Protein AF-A0A6A3JKR6-F1 (afdb_monomer)

Structure (mmCIF, N/CA/C/O backbone):
data_AF-A0A6A3JKR6-F1
#
_entry.id   AF-A0A6A3JKR6-F1
#
loop_
_atom_site.group_PDB
_atom_site.id
_atom_site.type_symbol
_atom_site.label_atom_id
_atom_site.label_alt_id
_atom_site.label_comp_id
_atom_site.label_asym_id
_atom_site.label_entity_id
_atom_site.label_seq_id
_atom_site.pdbx_PDB_ins_code
_atom_site.Cartn_x
_atom_site.Cartn_y
_atom_site.Cartn_z
_atom_site.occupancy
_atom_site.B_iso_or_equiv
_atom_site.auth_seq_id
_atom_site.auth_comp_id
_atom_site.auth_asym_id
_atom_site.auth_atom_id
_atom_site.pdbx_PDB_model_num
ATOM 1 N N . MET A 1 1 ? 27.617 -5.274 -7.032 1.00 46.03 1 MET A N 1
ATOM 2 C CA . MET A 1 1 ? 27.880 -4.093 -6.179 1.00 46.03 1 MET A CA 1
ATOM 3 C C . MET A 1 1 ? 27.850 -2.776 -6.963 1.00 46.03 1 MET A C 1
ATOM 5 O O . MET A 1 1 ? 27.094 -1.910 -6.557 1.00 46.03 1 MET A O 1
ATOM 9 N N . LEU A 1 2 ? 28.517 -2.632 -8.124 1.00 42.31 2 LEU A N 1
ATOM 10 C CA . LEU A 1 2 ? 28.425 -1.397 -8.941 1.00 42.31 2 LEU A CA 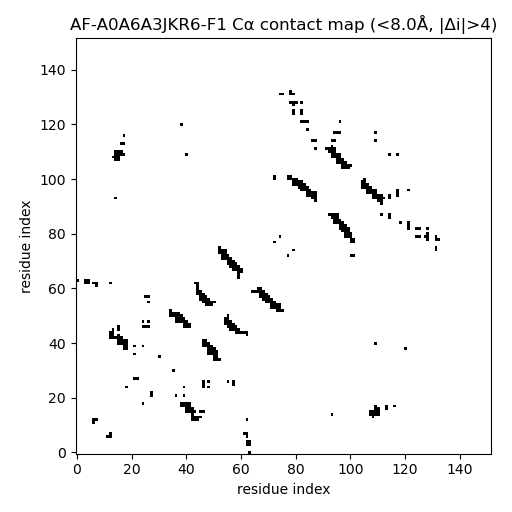1
ATOM 11 C C . LEU A 1 2 ? 27.017 -1.063 -9.488 1.00 42.31 2 LEU A C 1
ATOM 13 O O . LEU A 1 2 ? 26.654 0.106 -9.540 1.00 42.31 2 LEU A O 1
ATOM 17 N N . LYS A 1 3 ? 26.196 -2.064 -9.849 1.00 45.59 3 LYS A N 1
ATOM 18 C CA . LYS A 1 3 ? 24.824 -1.830 -10.355 1.00 45.59 3 LYS A CA 1
ATOM 19 C C . LYS A 1 3 ? 23.867 -1.222 -9.314 1.00 45.59 3 LYS A C 1
ATOM 21 O O . LYS A 1 3 ? 22.936 -0.532 -9.700 1.00 45.59 3 LYS A O 1
ATOM 26 N N . GLY A 1 4 ? 24.103 -1.461 -8.020 1.00 48.03 4 GLY A N 1
ATOM 27 C CA . GLY A 1 4 ? 23.251 -0.941 -6.942 1.00 48.03 4 GLY A CA 1
ATOM 28 C C . GLY A 1 4 ? 23.527 0.527 -6.611 1.00 48.03 4 GLY A C 1
ATOM 29 O O . GLY A 1 4 ? 22.591 1.281 -6.384 1.00 48.03 4 GLY A O 1
ATOM 30 N N . LEU A 1 5 ? 24.797 0.958 -6.668 1.00 51.19 5 LEU A N 1
ATOM 31 C CA . LEU A 1 5 ? 25.171 2.353 -6.395 1.00 51.19 5 LEU A CA 1
ATOM 32 C C . LEU A 1 5 ? 24.653 3.336 -7.458 1.00 51.19 5 LEU A C 1
ATOM 34 O O . LEU A 1 5 ? 24.245 4.440 -7.118 1.00 51.19 5 LEU A O 1
ATOM 38 N N . ALA A 1 6 ? 24.654 2.948 -8.738 1.00 51.31 6 ALA A N 1
ATOM 39 C CA . ALA A 1 6 ? 24.151 3.807 -9.815 1.00 51.31 6 ALA A CA 1
ATOM 40 C C . ALA A 1 6 ? 22.615 3.975 -9.778 1.00 51.31 6 ALA A C 1
ATOM 42 O O . ALA A 1 6 ? 22.098 5.027 -10.150 1.00 51.31 6 ALA A O 1
ATOM 43 N N . GLY A 1 7 ? 21.889 2.957 -9.298 1.00 52.25 7 GLY A N 1
ATOM 44 C CA . GLY A 1 7 ? 20.437 3.016 -9.092 1.00 52.25 7 GLY A CA 1
ATOM 45 C C . GLY A 1 7 ? 20.041 3.970 -7.962 1.00 52.25 7 GLY A C 1
ATOM 46 O O . GLY A 1 7 ? 19.135 4.779 -8.149 1.00 52.25 7 GLY A O 1
ATOM 47 N N . ASP A 1 8 ? 20.780 3.948 -6.845 1.00 50.69 8 ASP A N 1
ATOM 48 C CA . ASP A 1 8 ? 20.561 4.842 -5.695 1.00 50.69 8 ASP A CA 1
ATOM 49 C C . ASP A 1 8 ? 20.783 6.331 -6.034 1.00 50.69 8 ASP A C 1
ATOM 51 O O . ASP A 1 8 ? 20.117 7.191 -5.467 1.00 50.69 8 ASP A O 1
ATOM 55 N N . LEU A 1 9 ? 21.673 6.652 -6.983 1.00 50.72 9 LEU A N 1
ATOM 56 C CA . LEU A 1 9 ? 21.984 8.034 -7.393 1.00 50.72 9 LEU A CA 1
ATOM 57 C C . LEU A 1 9 ? 21.022 8.615 -8.447 1.00 50.72 9 LEU A C 1
ATOM 59 O O . LEU A 1 9 ? 21.045 9.819 -8.686 1.00 50.72 9 LEU A O 1
ATOM 63 N N . SER A 1 10 ? 20.201 7.781 -9.096 1.00 53.06 10 SER A N 1
ATOM 64 C CA . SER A 1 10 ? 19.314 8.198 -10.198 1.00 53.06 10 SER A CA 1
ATOM 65 C C . SER A 1 10 ? 17.835 8.320 -9.815 1.00 53.06 10 SER A C 1
ATOM 67 O O . SER A 1 10 ? 17.032 8.696 -10.666 1.00 53.06 10 SER A O 1
ATOM 69 N N . GLY A 1 11 ? 17.455 7.961 -8.582 1.00 55.84 11 GLY A N 1
ATOM 70 C CA . GLY A 1 11 ? 16.054 7.904 -8.126 1.00 55.84 11 GLY A CA 1
ATOM 71 C C . GLY A 1 11 ? 15.231 6.754 -8.730 1.00 55.84 11 GLY A C 1
ATOM 72 O O . GLY A 1 11 ? 14.188 6.391 -8.206 1.00 55.84 11 GLY A O 1
ATOM 73 N N . ALA A 1 12 ? 15.726 6.094 -9.783 1.00 54.50 12 ALA A N 1
ATOM 74 C CA . ALA A 1 12 ? 15.041 4.982 -10.445 1.00 54.50 12 ALA A CA 1
ATOM 75 C C . ALA A 1 12 ? 14.881 3.734 -9.555 1.00 54.50 12 ALA A C 1
ATOM 77 O O . ALA A 1 12 ? 14.070 2.868 -9.862 1.00 54.50 12 ALA A O 1
ATOM 78 N N . GLY A 1 13 ? 15.657 3.624 -8.469 1.00 61.06 13 GLY A N 1
ATOM 79 C CA . GLY A 1 13 ? 15.557 2.518 -7.513 1.00 61.06 13 GLY A CA 1
ATOM 80 C C . GLY A 1 13 ? 14.307 2.549 -6.626 1.00 61.06 13 GLY A C 1
ATOM 81 O O . GLY A 1 13 ? 14.028 1.527 -5.992 1.00 61.06 13 GLY A O 1
ATOM 82 N N . ASP A 1 14 ? 13.592 3.680 -6.601 1.00 78.56 14 ASP A N 1
ATOM 83 C CA . ASP A 1 14 ? 12.431 3.934 -5.737 1.00 78.56 14 ASP A CA 1
ATOM 84 C C . ASP A 1 14 ? 11.088 3.683 -6.438 1.00 78.56 14 ASP A C 1
ATOM 86 O O . ASP A 1 14 ? 10.112 3.335 -5.775 1.00 78.56 14 ASP A O 1
ATOM 90 N N . VAL A 1 15 ? 11.059 3.737 -7.775 1.00 93.06 15 VAL A N 1
ATOM 91 C CA . VAL A 1 15 ? 9.857 3.445 -8.568 1.00 93.06 15 VAL A CA 1
ATOM 92 C C . VAL A 1 15 ? 9.505 1.965 -8.453 1.00 93.06 15 VAL A C 1
ATOM 94 O O . VAL A 1 15 ? 10.317 1.080 -8.740 1.00 93.06 15 VAL A O 1
ATOM 97 N N . CYS A 1 16 ? 8.278 1.689 -8.030 1.00 97.00 16 CYS A N 1
ATOM 98 C CA . CYS A 1 16 ? 7.755 0.343 -7.897 1.00 97.00 16 CYS A CA 1
ATOM 99 C C . CYS A 1 16 ? 7.185 -0.179 -9.219 1.00 97.00 16 CYS A C 1
ATOM 101 O O . CYS A 1 16 ? 6.643 0.562 -10.043 1.00 97.00 16 CYS A O 1
ATOM 103 N N . HIS A 1 17 ? 7.250 -1.497 -9.365 1.00 97.62 17 HIS A N 1
ATOM 104 C CA . HIS A 1 17 ? 6.599 -2.253 -10.421 1.00 97.62 17 HIS A CA 1
ATOM 105 C C . HIS A 1 17 ? 5.525 -3.170 -9.855 1.00 97.62 17 HIS A C 1
ATOM 107 O O . HIS A 1 17 ? 5.661 -3.681 -8.739 1.00 97.62 17 HIS A O 1
ATOM 113 N N . VAL A 1 18 ? 4.463 -3.397 -10.625 1.00 98.25 18 VAL A N 1
ATOM 114 C CA . VAL A 1 18 ? 3.366 -4.278 -10.218 1.00 98.25 18 VAL A CA 1
ATOM 115 C C . VAL A 1 18 ? 3.810 -5.735 -10.285 1.00 98.25 18 VAL A C 1
ATOM 117 O O . VAL A 1 18 ? 4.225 -6.254 -11.324 1.00 98.25 18 VAL A O 1
ATOM 120 N N . MET A 1 19 ? 3.675 -6.437 -9.165 1.00 98.00 19 MET A N 1
ATOM 121 C CA . MET A 1 19 ? 4.038 -7.844 -9.074 1.00 98.00 19 MET A CA 1
ATOM 122 C C . MET A 1 19 ? 2.946 -8.704 -9.703 1.00 98.00 19 MET A C 1
ATOM 124 O O . MET A 1 19 ? 1.828 -8.778 -9.203 1.00 98.00 19 MET A O 1
ATOM 128 N N . ARG A 1 20 ? 3.273 -9.383 -10.806 1.00 96.56 20 ARG A N 1
ATOM 129 C CA . ARG A 1 20 ? 2.361 -10.331 -11.481 1.00 96.56 20 ARG A CA 1
ATOM 130 C C . ARG A 1 20 ? 2.472 -11.760 -10.957 1.00 96.56 20 ARG A C 1
ATOM 132 O O . ARG A 1 20 ? 1.564 -12.558 -11.144 1.00 96.56 20 ARG A O 1
ATOM 139 N N . ASP A 1 21 ? 3.591 -12.076 -10.318 1.00 97.31 21 ASP A N 1
ATOM 140 C CA . ASP A 1 21 ? 3.887 -13.388 -9.752 1.00 97.31 21 ASP A CA 1
ATOM 141 C C . ASP A 1 21 ? 4.167 -13.236 -8.256 1.00 97.31 21 ASP A C 1
ATOM 143 O O . ASP A 1 21 ? 5.291 -12.946 -7.840 1.00 97.31 21 ASP A O 1
ATOM 147 N N . PHE A 1 22 ? 3.120 -13.411 -7.448 1.00 97.88 22 PHE A N 1
ATOM 148 C CA . PHE A 1 22 ? 3.190 -13.222 -6.000 1.00 97.88 22 PHE A CA 1
ATOM 149 C C . PHE A 1 22 ? 4.104 -14.226 -5.296 1.00 97.88 22 PHE A C 1
ATOM 151 O O . PHE A 1 22 ? 4.569 -13.936 -4.198 1.00 97.88 22 PHE A O 1
ATOM 158 N N . SER A 1 23 ? 4.445 -15.359 -5.925 1.00 96.81 23 SER A N 1
ATOM 159 C CA . SER A 1 23 ? 5.398 -16.319 -5.344 1.00 96.81 23 SER A CA 1
ATOM 160 C C . SER A 1 23 ? 6.798 -15.723 -5.139 1.00 96.81 23 SER A C 1
ATOM 162 O O . SER A 1 23 ? 7.591 -16.256 -4.364 1.00 96.81 23 SER A O 1
ATOM 164 N N . LYS A 1 24 ? 7.090 -14.595 -5.802 1.00 96.19 24 LYS A N 1
ATOM 165 C CA . LYS A 1 24 ? 8.349 -13.848 -5.698 1.00 96.19 24 LYS A CA 1
ATOM 166 C C . LYS A 1 24 ? 8.311 -12.709 -4.676 1.00 96.19 24 LYS A C 1
ATOM 168 O O . LYS A 1 24 ? 9.357 -12.119 -4.411 1.00 96.19 24 LYS A O 1
ATOM 173 N N . CYS A 1 25 ? 7.146 -12.385 -4.116 1.00 97.56 25 CYS A N 1
ATOM 174 C CA . CYS A 1 25 ? 7.015 -11.342 -3.101 1.00 97.56 25 CYS A CA 1
ATOM 175 C C . CYS A 1 25 ? 7.657 -11.796 -1.784 1.00 97.56 25 CYS A C 1
ATOM 177 O O . CYS A 1 25 ? 7.419 -12.912 -1.311 1.00 97.56 25 CYS A O 1
ATOM 179 N N . LEU A 1 26 ? 8.416 -10.910 -1.137 1.00 96.50 26 LEU A N 1
ATOM 180 C CA . LEU A 1 26 ? 8.959 -11.145 0.204 1.00 96.50 26 LEU A CA 1
ATOM 181 C C . LEU A 1 26 ? 7.834 -11.363 1.220 1.00 96.50 26 LEU A C 1
ATOM 183 O O . LEU A 1 26 ? 7.989 -12.172 2.138 1.00 96.50 26 LEU A O 1
ATOM 187 N N . ALA A 1 27 ? 6.694 -10.695 1.018 1.00 97.94 27 ALA A N 1
ATOM 188 C CA . ALA A 1 27 ? 5.488 -10.812 1.826 1.00 97.94 27 ALA A CA 1
ATOM 189 C C . ALA A 1 27 ? 4.987 -12.249 2.008 1.00 97.94 27 ALA A C 1
ATOM 191 O O . ALA A 1 27 ? 4.396 -12.531 3.047 1.00 97.94 27 ALA A O 1
ATOM 192 N N . MET A 1 28 ? 5.275 -13.167 1.074 1.00 97.94 28 MET A N 1
ATOM 193 C CA . MET A 1 28 ? 4.900 -14.584 1.190 1.00 97.94 28 MET A CA 1
ATOM 194 C C . MET A 1 28 ? 5.385 -15.226 2.498 1.00 97.94 28 MET A C 1
ATOM 196 O O . MET A 1 28 ? 4.719 -16.106 3.032 1.00 97.94 28 MET A O 1
ATOM 200 N N . GLN A 1 29 ? 6.518 -14.769 3.041 1.00 96.94 29 GLN A N 1
ATOM 201 C CA . GLN A 1 29 ? 7.095 -15.280 4.292 1.00 96.94 29 GLN A CA 1
ATOM 202 C C . GLN A 1 29 ? 6.380 -14.772 5.554 1.00 96.94 29 GLN A C 1
ATOM 204 O O . GLN A 1 29 ? 6.643 -15.267 6.648 1.00 96.94 29 GLN A O 1
ATOM 209 N N . TYR A 1 30 ? 5.509 -13.771 5.414 1.00 97.75 30 TYR A N 1
ATOM 210 C CA . TYR A 1 30 ? 4.881 -13.050 6.523 1.00 97.75 30 TYR A CA 1
ATOM 211 C C . TYR A 1 30 ? 3.349 -13.140 6.508 1.00 97.75 30 TYR A C 1
ATOM 213 O O . TYR A 1 30 ? 2.696 -12.501 7.337 1.00 97.75 30 TYR A O 1
ATOM 221 N N . LEU A 1 31 ? 2.777 -13.915 5.580 1.00 98.12 31 LEU A N 1
ATOM 222 C CA . LEU A 1 31 ? 1.342 -14.172 5.532 1.00 98.12 31 LEU A CA 1
ATOM 223 C C . LEU A 1 31 ? 0.910 -15.012 6.736 1.00 98.12 31 LEU A C 1
ATOM 225 O O . LEU A 1 31 ? 1.563 -15.989 7.109 1.00 98.12 31 LEU A O 1
ATOM 229 N N . LEU A 1 32 ? -0.219 -14.641 7.327 1.00 97.88 32 LEU A N 1
ATOM 230 C CA . LEU A 1 32 ? -0.882 -15.424 8.362 1.00 97.88 32 LEU A CA 1
ATOM 231 C C . LEU A 1 32 ? -1.758 -16.532 7.742 1.00 97.88 32 LEU A C 1
ATOM 233 O O . LEU A 1 32 ? -2.114 -16.463 6.564 1.00 97.88 32 LEU A O 1
ATOM 237 N N . PRO A 1 33 ? -2.154 -17.566 8.509 1.00 97.62 33 PRO A N 1
ATOM 238 C CA . PRO A 1 33 ? -3.084 -18.581 8.018 1.00 97.62 33 PRO A CA 1
ATOM 239 C C . PRO A 1 33 ? -4.389 -17.961 7.488 1.00 97.62 33 PRO A C 1
ATOM 241 O O . PRO A 1 33 ? -5.077 -17.247 8.212 1.00 97.62 33 PRO A O 1
ATOM 244 N N . GLY A 1 34 ? -4.732 -18.248 6.228 1.00 96.94 34 GLY A N 1
ATOM 245 C CA . GLY A 1 34 ? -5.915 -17.689 5.553 1.00 96.94 34 GLY A CA 1
ATOM 246 C C . GLY A 1 34 ? -5.717 -16.294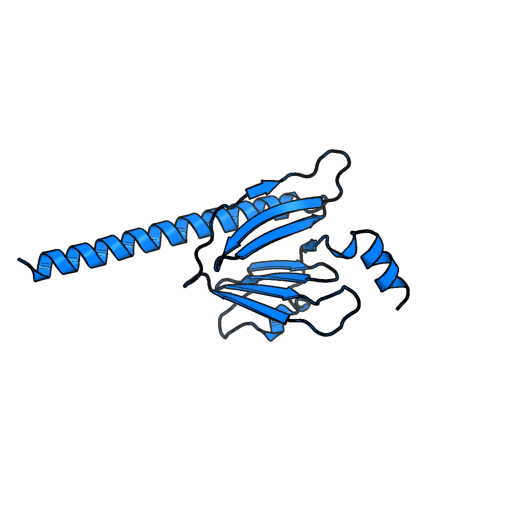 4.941 1.00 96.94 34 GLY A C 1
ATOM 247 O O . GLY A 1 34 ? -6.648 -15.754 4.342 1.00 96.94 34 GLY A O 1
ATOM 248 N N . GLU A 1 35 ? -4.518 -15.721 5.054 1.00 98.31 35 GLU A N 1
ATOM 249 C CA . GLU A 1 35 ? -4.154 -14.458 4.421 1.00 98.31 35 GLU A CA 1
ATOM 250 C C . GLU A 1 35 ? -3.610 -14.692 3.004 1.00 98.31 35 GLU A C 1
ATOM 252 O O . GLU A 1 35 ? -2.739 -15.533 2.784 1.00 98.31 35 GLU A O 1
ATOM 257 N N . GLY A 1 36 ? -4.119 -13.933 2.036 1.00 98.12 36 GLY A N 1
ATOM 258 C CA . GLY A 1 36 ? -3.707 -13.972 0.637 1.00 98.12 36 GLY A CA 1
ATOM 259 C C . GLY A 1 36 ? -3.365 -12.583 0.110 1.00 98.12 36 GLY A C 1
ATOM 260 O O . GLY A 1 36 ? -3.973 -11.588 0.504 1.00 98.12 36 GLY A O 1
ATOM 261 N N . ILE A 1 37 ? -2.396 -12.519 -0.803 1.00 98.56 37 ILE A N 1
ATOM 262 C CA . ILE A 1 37 ? -1.992 -11.280 -1.479 1.00 98.56 37 ILE A CA 1
ATOM 263 C C . ILE A 1 37 ? -3.046 -10.910 -2.528 1.00 98.56 37 ILE A C 1
ATOM 265 O O . ILE A 1 37 ? -3.361 -11.722 -3.395 1.00 98.56 37 ILE A O 1
ATOM 269 N N . MET A 1 38 ? -3.583 -9.690 -2.444 1.00 98.38 38 MET A N 1
ATOM 270 C CA . MET A 1 38 ? -4.549 -9.143 -3.405 1.00 98.38 38 MET A CA 1
ATOM 271 C C . MET A 1 38 ? -3.832 -8.370 -4.515 1.00 98.38 38 MET A C 1
ATOM 273 O O . MET A 1 38 ? -4.151 -8.532 -5.690 1.00 98.38 38 MET A O 1
ATOM 277 N N . PHE A 1 39 ? -2.844 -7.553 -4.144 1.00 98.56 39 PHE A N 1
ATOM 278 C CA . PHE A 1 39 ? -1.925 -6.890 -5.066 1.00 98.56 39 PHE A CA 1
ATOM 279 C C . PHE A 1 39 ? -0.632 -6.508 -4.343 1.00 98.56 39 PHE A C 1
ATOM 281 O O . PHE A 1 39 ? -0.596 -6.370 -3.118 1.00 98.56 39 PHE A O 1
ATOM 288 N N . SER A 1 40 ? 0.451 -6.366 -5.100 1.00 98.56 40 SER A N 1
ATOM 289 C CA . SER A 1 40 ? 1.760 -6.006 -4.566 1.00 98.56 40 SER A CA 1
ATOM 290 C C . SER A 1 40 ? 2.519 -5.155 -5.574 1.00 98.56 40 SER A C 1
ATOM 292 O O . SER A 1 40 ? 2.437 -5.396 -6.782 1.00 98.56 40 SER A O 1
ATOM 294 N N . MET A 1 41 ? 3.251 -4.164 -5.074 1.00 98.12 41 MET A N 1
ATOM 295 C CA . MET A 1 41 ? 4.192 -3.373 -5.856 1.00 98.12 41 MET A CA 1
ATOM 296 C C . MET A 1 41 ? 5.571 -3.435 -5.204 1.00 98.12 41 MET A C 1
ATOM 298 O O . MET A 1 41 ? 5.685 -3.368 -3.981 1.00 98.12 41 MET A O 1
ATOM 302 N N . GLN A 1 42 ? 6.620 -3.560 -6.011 1.00 96.25 42 GLN A N 1
ATOM 303 C CA . GLN A 1 42 ? 7.986 -3.723 -5.521 1.00 96.25 42 GLN A CA 1
ATOM 304 C C . GLN A 1 42 ? 8.963 -2.861 -6.319 1.00 96.25 42 GLN A C 1
ATOM 306 O O . GLN A 1 42 ? 8.947 -2.855 -7.549 1.00 96.25 42 GLN A O 1
ATOM 311 N N . SER A 1 43 ? 9.843 -2.162 -5.612 1.00 93.19 43 SER A N 1
ATOM 312 C CA . SER A 1 43 ? 11.051 -1.535 -6.140 1.00 93.19 43 SER A CA 1
ATOM 313 C C . SER A 1 43 ? 12.288 -2.289 -5.642 1.00 93.19 43 SER A C 1
ATOM 315 O O . SER A 1 43 ? 12.211 -3.315 -4.964 1.00 93.19 43 SER A O 1
ATOM 317 N N . THR A 1 44 ? 13.482 -1.778 -5.941 1.00 86.31 44 THR A N 1
ATOM 318 C CA . THR A 1 44 ? 14.714 -2.369 -5.388 1.00 86.31 44 THR A CA 1
ATOM 319 C C . THR A 1 44 ? 14.844 -2.167 -3.872 1.00 86.31 44 THR A C 1
ATOM 321 O O . THR A 1 44 ? 15.510 -2.952 -3.183 1.00 86.31 44 THR A O 1
ATOM 324 N N . LYS A 1 45 ? 14.204 -1.124 -3.328 1.00 87.00 45 LYS A N 1
ATOM 325 C CA . LYS A 1 45 ? 14.295 -0.769 -1.907 1.00 87.00 45 LYS A CA 1
ATOM 326 C C . LYS A 1 45 ? 13.151 -1.334 -1.087 1.00 87.00 45 LYS A C 1
ATOM 328 O O . LYS A 1 45 ? 13.418 -1.863 0.001 1.00 87.00 45 LYS A O 1
ATOM 333 N N . GLU A 1 46 ? 11.933 -1.240 -1.610 1.00 93.19 46 GLU A N 1
ATOM 334 C CA . GLU A 1 46 ? 10.695 -1.456 -0.868 1.00 93.19 46 GLU A CA 1
ATOM 335 C C . GLU A 1 46 ? 9.729 -2.387 -1.610 1.00 93.19 46 GLU A C 1
ATOM 337 O O . GLU A 1 46 ? 9.696 -2.446 -2.834 1.00 93.19 46 GLU A O 1
ATOM 342 N N . GLU A 1 47 ? 8.924 -3.112 -0.847 1.00 97.12 47 GLU A N 1
ATOM 343 C CA . GLU A 1 47 ? 7.776 -3.881 -1.302 1.00 97.12 47 GLU A CA 1
ATOM 344 C C . GLU A 1 47 ? 6.555 -3.445 -0.490 1.00 97.12 47 GLU A C 1
ATOM 346 O O . GLU A 1 47 ? 6.591 -3.398 0.743 1.00 97.12 47 GLU A O 1
ATOM 351 N N . PHE A 1 48 ? 5.472 -3.137 -1.192 1.00 98.38 48 PHE A N 1
ATOM 352 C CA . PHE A 1 48 ? 4.174 -2.791 -0.636 1.00 98.38 48 PHE A CA 1
ATOM 353 C C . PHE A 1 48 ? 3.183 -3.862 -1.061 1.00 98.38 48 PHE A C 1
ATOM 355 O O . PHE A 1 48 ? 2.748 -3.899 -2.211 1.00 98.38 48 PHE A O 1
ATOM 362 N N . THR A 1 49 ? 2.830 -4.741 -0.131 1.00 98.75 49 THR A N 1
ATOM 363 C CA . THR A 1 49 ? 1.937 -5.866 -0.394 1.00 98.75 49 THR A CA 1
ATOM 364 C C . THR A 1 49 ? 0.635 -5.688 0.367 1.00 98.75 49 THR A C 1
ATOM 366 O O . THR A 1 49 ? 0.622 -5.621 1.595 1.00 98.75 49 THR A O 1
ATOM 369 N N . PHE A 1 50 ? -0.467 -5.628 -0.371 1.00 98.75 50 PHE A N 1
ATOM 370 C CA . PHE A 1 50 ? -1.817 -5.500 0.157 1.00 98.75 50 PHE A CA 1
ATOM 371 C C . PHE A 1 50 ? -2.470 -6.877 0.148 1.00 98.75 50 PHE A C 1
ATOM 373 O O . PHE A 1 50 ? -2.612 -7.515 -0.901 1.00 98.75 50 PHE A O 1
ATOM 380 N N . THR A 1 51 ? -2.842 -7.359 1.326 1.00 98.81 51 THR A N 1
ATOM 381 C CA . THR A 1 51 ? -3.513 -8.647 1.504 1.00 98.81 51 THR A CA 1
ATOM 382 C C . THR A 1 51 ? -5.008 -8.436 1.721 1.00 98.81 51 THR A C 1
ATOM 384 O O . THR A 1 51 ? -5.510 -7.315 1.688 1.00 98.81 51 THR A O 1
ATOM 387 N N . ASN A 1 52 ? -5.758 -9.504 1.965 1.00 98.25 52 ASN A N 1
ATOM 388 C CA . ASN A 1 52 ? -7.134 -9.395 2.453 1.00 98.25 52 ASN A CA 1
ATOM 389 C C . ASN A 1 52 ? -7.235 -8.928 3.926 1.00 98.25 52 ASN A C 1
ATOM 391 O O . ASN A 1 52 ? -8.344 -8.665 4.389 1.00 98.25 52 ASN A O 1
ATOM 395 N N . HIS A 1 53 ? -6.121 -8.803 4.662 1.00 97.88 53 HIS A N 1
ATOM 396 C CA . HIS A 1 53 ? -6.099 -8.420 6.083 1.00 97.88 53 HIS A CA 1
ATOM 397 C C . HIS A 1 53 ? -5.313 -7.138 6.388 1.00 97.88 53 HIS A C 1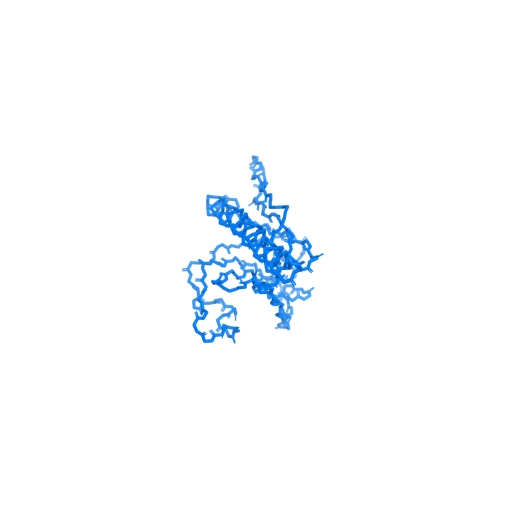
ATOM 399 O O . HIS A 1 53 ? -5.691 -6.405 7.307 1.00 97.88 53 HIS A O 1
ATOM 405 N N . ALA A 1 54 ? -4.220 -6.880 5.671 1.00 98.38 54 ALA A N 1
ATOM 406 C CA . ALA A 1 54 ? -3.243 -5.869 6.044 1.00 98.38 54 ALA A CA 1
ATOM 407 C C . ALA A 1 54 ? -2.458 -5.315 4.851 1.00 98.38 54 ALA A C 1
ATOM 409 O O . ALA A 1 54 ? -2.310 -5.954 3.809 1.00 98.38 54 ALA A O 1
ATOM 410 N N . LEU A 1 55 ? -1.866 -4.138 5.057 1.00 98.56 55 LEU A N 1
ATOM 411 C CA . LEU A 1 55 ? -0.712 -3.691 4.284 1.00 98.56 55 LEU A CA 1
ATOM 412 C C . LEU A 1 55 ? 0.566 -4.202 4.960 1.00 98.56 55 LEU A C 1
ATOM 414 O O . LEU A 1 55 ? 0.817 -3.900 6.128 1.00 98.56 55 LEU A O 1
ATOM 418 N N . LEU A 1 56 ? 1.392 -4.920 4.205 1.00 98.44 56 LEU A N 1
ATOM 419 C CA . LEU A 1 56 ? 2.771 -5.245 4.546 1.00 98.44 56 LEU A CA 1
ATOM 420 C C . LEU A 1 56 ? 3.701 -4.301 3.784 1.00 98.44 56 LEU A C 1
ATOM 422 O O . LEU A 1 56 ? 3.765 -4.347 2.555 1.00 98.44 56 LEU A O 1
ATOM 426 N N . LYS A 1 57 ? 4.429 -3.454 4.513 1.00 97.25 57 LYS A N 1
ATOM 427 C CA . LYS A 1 57 ? 5.510 -2.632 3.965 1.00 97.25 57 LYS A CA 1
ATOM 428 C C . LYS A 1 57 ? 6.841 -3.271 4.340 1.00 97.25 57 LYS A C 1
ATOM 430 O O . LYS A 1 57 ? 7.170 -3.355 5.522 1.00 97.25 57 LYS A O 1
ATOM 435 N N . ILE A 1 58 ? 7.602 -3.725 3.352 1.00 96.81 58 ILE A N 1
ATOM 436 C CA . ILE A 1 58 ? 8.875 -4.422 3.553 1.00 96.81 58 ILE A CA 1
ATOM 437 C C . ILE A 1 58 ? 9.973 -3.616 2.869 1.00 96.81 58 ILE A C 1
ATOM 439 O O . ILE A 1 58 ? 10.006 -3.533 1.649 1.00 96.81 58 ILE A O 1
ATOM 443 N N . GLY A 1 59 ? 10.884 -3.015 3.630 1.00 92.12 59 GLY A N 1
ATOM 444 C CA . GLY A 1 59 ? 11.854 -2.066 3.077 1.00 92.12 59 GLY A CA 1
ATOM 445 C C . GLY A 1 59 ? 13.213 -2.105 3.759 1.00 92.12 59 GLY A C 1
ATOM 446 O O . GLY A 1 59 ? 13.331 -2.472 4.925 1.00 92.12 59 GLY A O 1
ATOM 447 N N . GLY A 1 60 ? 14.264 -1.756 3.020 1.00 83.12 60 GLY A N 1
ATOM 448 C CA . GLY A 1 60 ? 15.617 -1.575 3.557 1.00 83.12 60 GLY A CA 1
ATOM 449 C C . GLY A 1 60 ? 16.003 -0.100 3.596 1.00 83.12 60 GLY A C 1
ATOM 450 O O . GLY A 1 60 ? 15.456 0.704 2.853 1.00 83.12 60 GLY A O 1
ATOM 451 N N . SER A 1 61 ? 16.996 0.258 4.411 1.00 79.19 61 SER A N 1
ATOM 452 C CA . SER A 1 61 ? 17.518 1.633 4.464 1.00 79.19 61 SER A CA 1
ATOM 453 C C . SER A 1 61 ? 18.243 2.079 3.181 1.00 79.19 61 SER A C 1
ATOM 455 O O . SER A 1 61 ? 18.576 3.252 3.055 1.00 79.19 61 SER A O 1
ATOM 457 N N . SER A 1 62 ? 18.533 1.160 2.251 1.00 75.12 62 SER A N 1
ATOM 458 C CA . SER A 1 62 ? 19.119 1.427 0.927 1.00 75.12 62 SER A CA 1
ATOM 459 C C . SER A 1 62 ? 18.770 0.314 -0.079 1.00 75.12 62 SER A C 1
ATOM 461 O O . SER A 1 62 ? 18.295 -0.757 0.313 1.00 75.12 62 SER A O 1
ATOM 463 N N . ALA A 1 63 ? 19.049 0.519 -1.373 1.00 73.81 63 ALA A N 1
ATOM 464 C CA . ALA A 1 63 ? 18.881 -0.529 -2.394 1.00 73.81 63 ALA A CA 1
ATOM 465 C C . ALA A 1 63 ? 19.940 -1.641 -2.298 1.00 73.81 63 ALA A C 1
ATOM 467 O O . ALA A 1 63 ? 19.778 -2.728 -2.847 1.00 73.81 63 ALA A O 1
ATOM 468 N N . THR A 1 64 ? 21.049 -1.373 -1.607 1.00 76.44 64 THR A N 1
ATOM 469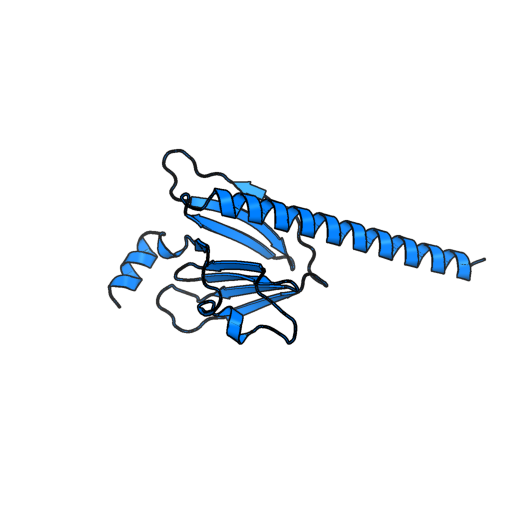 C CA . THR A 1 64 ? 22.195 -2.285 -1.496 1.00 76.44 64 THR A CA 1
ATOM 470 C C . THR A 1 64 ? 22.165 -3.160 -0.247 1.00 76.44 64 THR A C 1
ATOM 472 O O . THR A 1 64 ? 22.860 -4.177 -0.207 1.00 76.44 64 THR A O 1
ATOM 475 N N . THR A 1 65 ? 21.378 -2.798 0.770 1.00 80.31 65 THR A N 1
ATOM 476 C CA . THR A 1 65 ? 21.266 -3.598 1.992 1.00 80.31 65 THR A CA 1
ATOM 477 C C . THR A 1 65 ? 20.369 -4.818 1.791 1.00 80.31 65 THR A C 1
ATOM 479 O O . THR A 1 65 ? 19.290 -4.743 1.201 1.00 80.31 65 THR A O 1
ATOM 482 N N . THR A 1 66 ? 20.798 -5.952 2.342 1.00 84.12 66 THR A N 1
ATOM 483 C CA . THR A 1 66 ? 19.990 -7.177 2.427 1.00 84.12 66 THR A CA 1
ATOM 484 C C . THR A 1 66 ? 19.076 -7.188 3.651 1.00 84.12 66 THR A C 1
ATOM 486 O O . THR A 1 66 ? 18.135 -7.974 3.705 1.00 84.12 66 THR A O 1
ATOM 489 N N . ARG A 1 67 ? 19.316 -6.311 4.636 1.00 89.88 67 ARG A N 1
ATOM 490 C CA . ARG A 1 67 ? 18.460 -6.181 5.818 1.00 89.88 67 ARG A CA 1
ATOM 491 C C . ARG A 1 67 ? 17.182 -5.433 5.442 1.00 89.88 67 ARG A C 1
ATOM 493 O O . ARG A 1 67 ? 17.249 -4.273 5.035 1.00 89.88 67 ARG A O 1
ATOM 500 N N . LYS A 1 68 ? 16.033 -6.079 5.642 1.00 91.81 68 LYS A N 1
ATOM 501 C CA . LYS A 1 68 ? 14.701 -5.501 5.430 1.00 91.81 68 LYS A CA 1
ATOM 502 C C . LYS A 1 68 ? 13.927 -5.444 6.752 1.00 91.81 68 LYS A C 1
ATOM 504 O O . LYS A 1 68 ? 14.040 -6.347 7.579 1.00 91.81 68 LYS A O 1
ATOM 509 N N . LEU A 1 69 ? 13.188 -4.361 6.959 1.00 94.38 69 LEU A N 1
ATOM 510 C CA . LEU A 1 69 ? 12.199 -4.188 8.017 1.00 94.38 69 LEU A CA 1
ATOM 511 C C . LEU A 1 69 ? 10.824 -4.509 7.430 1.00 94.38 69 LEU A C 1
ATOM 513 O O . LEU A 1 69 ? 10.475 -3.949 6.395 1.00 94.38 69 LEU A O 1
ATOM 517 N N . THR A 1 70 ? 10.061 -5.366 8.105 1.00 96.81 70 THR A N 1
ATOM 518 C CA . THR A 1 70 ? 8.661 -5.649 7.773 1.00 96.81 70 THR A CA 1
ATOM 519 C C . THR A 1 70 ? 7.760 -4.916 8.751 1.00 96.81 70 THR A C 1
ATOM 521 O O . THR A 1 70 ? 7.824 -5.148 9.958 1.00 96.81 70 THR A O 1
ATOM 524 N N . GLU A 1 71 ? 6.905 -4.051 8.228 1.00 96.62 71 GLU A N 1
ATOM 525 C CA . GLU A 1 71 ? 5.880 -3.334 8.974 1.00 96.62 71 GLU A CA 1
ATOM 526 C C . GLU A 1 71 ? 4.50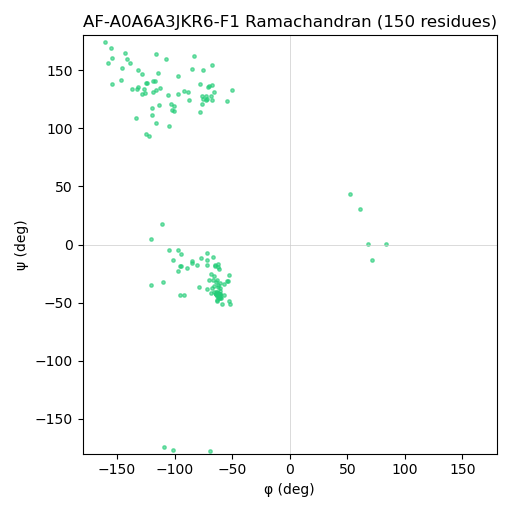2 -3.819 8.522 1.00 96.62 71 GLU A C 1
ATOM 528 O O . GLU A 1 71 ? 4.251 -3.953 7.323 1.00 96.62 71 GLU A O 1
ATOM 533 N N . ARG A 1 72 ? 3.609 -4.080 9.478 1.00 97.69 72 ARG A N 1
ATOM 534 C CA . ARG A 1 72 ? 2.258 -4.590 9.228 1.00 97.69 72 ARG A CA 1
ATOM 535 C C . ARG A 1 72 ? 1.222 -3.597 9.731 1.00 97.69 72 ARG A C 1
ATOM 537 O O . ARG A 1 72 ? 1.295 -3.169 10.879 1.00 97.69 72 ARG A O 1
ATOM 544 N N . TYR A 1 73 ? 0.244 -3.292 8.887 1.00 98.12 73 TYR A N 1
ATOM 545 C CA . TYR A 1 73 ? -0.885 -2.425 9.206 1.00 98.12 73 TYR A CA 1
ATOM 546 C C . TYR A 1 73 ? -2.183 -3.185 8.934 1.00 98.12 73 TYR A C 1
ATOM 548 O O . TYR A 1 73 ? -2.639 -3.246 7.791 1.00 98.12 73 TYR A O 1
ATOM 556 N N . ASP A 1 74 ? -2.755 -3.805 9.968 1.00 97.69 74 ASP A N 1
ATOM 557 C CA . ASP A 1 74 ? -4.009 -4.554 9.843 1.00 97.69 74 ASP A CA 1
ATOM 558 C C . ASP A 1 74 ? -5.195 -3.600 9.655 1.00 97.69 74 ASP A C 1
ATOM 560 O O . ASP A 1 74 ? -5.467 -2.742 10.500 1.00 97.69 74 ASP A O 1
ATOM 564 N N . TYR A 1 75 ? -5.971 -3.807 8.590 1.00 97.38 75 TYR A N 1
ATOM 565 C CA . TYR A 1 75 ? -7.123 -2.964 8.245 1.00 97.38 75 TYR A CA 1
ATOM 566 C C . TYR A 1 75 ? -8.220 -2.983 9.312 1.00 97.38 75 TYR A C 1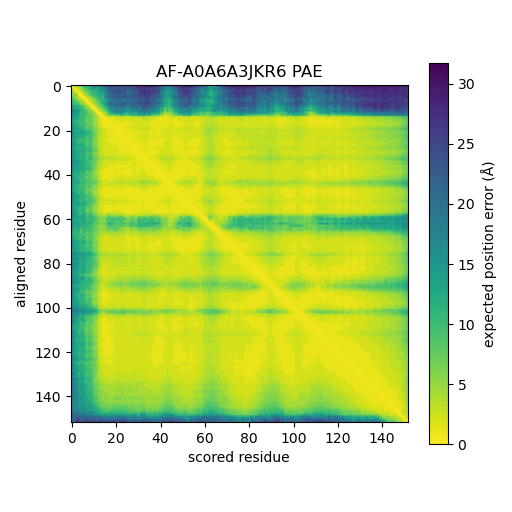
ATOM 568 O O . TYR A 1 75 ? -9.071 -2.099 9.366 1.00 97.38 75 TYR A O 1
ATOM 576 N N . ARG A 1 76 ? -8.226 -3.991 10.186 1.00 94.69 76 ARG A N 1
ATOM 577 C CA . ARG A 1 76 ? -9.169 -4.044 11.303 1.00 94.69 76 ARG A CA 1
ATOM 578 C C . ARG A 1 76 ? -8.960 -2.904 12.303 1.00 94.69 76 ARG A C 1
ATOM 580 O O . ARG A 1 76 ? -9.927 -2.472 12.920 1.00 94.69 76 ARG A O 1
ATOM 587 N N . HIS A 1 77 ? -7.721 -2.458 12.482 1.00 93.94 77 HIS A N 1
ATOM 588 C CA . HIS A 1 77 ? -7.365 -1.443 13.476 1.00 93.94 77 HIS A CA 1
ATOM 589 C C . HIS A 1 77 ? -6.973 -0.126 12.809 1.00 93.94 77 HIS A C 1
ATOM 591 O O . HIS A 1 77 ? -7.268 0.944 13.332 1.00 93.94 77 HIS A O 1
ATOM 597 N N . GLU A 1 78 ? -6.375 -0.208 11.621 1.00 96.50 78 GLU A N 1
ATOM 598 C CA . GLU A 1 78 ? -5.826 0.942 10.923 1.00 96.50 78 GLU A CA 1
ATOM 599 C C . GLU A 1 78 ? -6.716 1.359 9.752 1.00 96.50 78 GLU A C 1
ATOM 601 O O . GLU A 1 78 ? -6.716 0.750 8.679 1.00 96.50 78 GLU A O 1
ATOM 606 N N . THR A 1 79 ? -7.489 2.425 9.964 1.00 95.88 79 THR A N 1
ATOM 607 C CA . THR A 1 79 ? -8.375 2.984 8.934 1.00 95.88 79 THR A CA 1
ATOM 608 C C . THR A 1 79 ? -7.563 3.712 7.868 1.00 95.88 79 THR A C 1
ATOM 610 O O . THR A 1 79 ? -6.768 4.603 8.186 1.00 95.88 79 THR A O 1
ATOM 613 N N . LEU A 1 80 ? -7.784 3.364 6.598 1.00 97.56 80 LEU A N 1
ATOM 614 C CA . LEU A 1 80 ? -7.226 4.113 5.482 1.00 97.56 80 LEU A CA 1
ATOM 615 C C . LEU A 1 80 ? -7.941 5.456 5.362 1.00 97.56 80 LEU A C 1
ATOM 617 O O . LEU A 1 80 ? -9.163 5.532 5.433 1.00 97.56 80 LEU A O 1
ATOM 621 N N . THR A 1 81 ? -7.182 6.528 5.159 1.00 97.56 81 THR A N 1
ATOM 622 C CA . THR A 1 81 ? -7.742 7.869 4.952 1.00 97.56 81 THR A CA 1
ATOM 623 C C . THR A 1 81 ? -6.933 8.656 3.928 1.00 97.56 81 THR A C 1
ATOM 625 O O . THR A 1 81 ? -5.796 8.307 3.610 1.00 97.56 81 THR A O 1
ATOM 628 N N . ALA A 1 82 ? -7.518 9.749 3.426 1.00 97.62 82 ALA A N 1
ATOM 629 C CA . ALA A 1 82 ? -6.860 10.687 2.516 1.00 97.62 82 ALA A CA 1
ATOM 630 C C . ALA A 1 82 ? -6.228 10.012 1.280 1.00 97.62 82 ALA A C 1
ATOM 632 O O . ALA A 1 82 ? -5.105 10.351 0.905 1.00 97.62 82 ALA A O 1
ATOM 633 N N . VAL A 1 83 ? -6.952 9.066 0.671 1.00 98.50 83 VAL A N 1
ATOM 634 C CA . VAL A 1 83 ? -6.519 8.352 -0.536 1.00 98.50 83 VAL A CA 1
ATOM 635 C C . VAL A 1 83 ? -6.496 9.322 -1.721 1.00 98.50 83 VAL A C 1
ATOM 637 O O . VAL A 1 83 ? -7.469 10.034 -1.978 1.00 98.50 83 VAL A O 1
ATOM 640 N N . LYS A 1 84 ? -5.373 9.384 -2.435 1.00 98.62 84 LYS A N 1
ATOM 641 C CA . LYS A 1 84 ? -5.146 10.257 -3.592 1.00 98.62 84 LYS A CA 1
ATOM 642 C C . LYS A 1 84 ? -4.392 9.501 -4.678 1.00 98.62 84 LYS A C 1
ATOM 644 O O . LYS A 1 84 ? -3.653 8.559 -4.394 1.00 98.62 84 LYS A O 1
ATOM 649 N N . PHE A 1 85 ? -4.560 9.972 -5.905 1.00 98.62 85 PHE A N 1
ATOM 650 C CA . PHE A 1 85 ? -3.848 9.488 -7.076 1.00 98.62 85 PHE A CA 1
ATOM 651 C C . PHE A 1 85 ? -3.287 10.669 -7.861 1.00 98.62 85 PHE A C 1
ATOM 653 O O . PHE A 1 85 ? -3.997 11.654 -8.077 1.00 98.62 85 PHE A O 1
ATOM 660 N N . GLU A 1 86 ? -2.040 10.557 -8.295 1.00 98.44 86 GLU A N 1
ATOM 661 C CA . GLU A 1 86 ? -1.354 11.521 -9.147 1.00 98.44 86 GLU A CA 1
ATOM 662 C C . GLU A 1 86 ? -0.938 10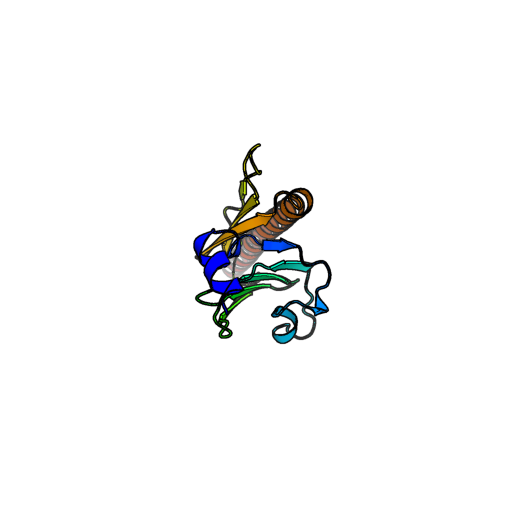.816 -10.441 1.00 98.44 86 GLU A C 1
ATOM 664 O O . GLU A 1 86 ? -0.210 9.827 -10.426 1.00 98.44 86 GLU A O 1
ATOM 669 N N . THR A 1 87 ? -1.473 11.270 -11.574 1.00 97.94 87 THR A N 1
ATOM 670 C CA . THR A 1 87 ? -1.160 10.696 -12.890 1.00 97.94 87 THR A CA 1
ATOM 671 C C . THR A 1 87 ? 0.219 11.132 -13.356 1.00 97.94 87 THR A C 1
ATOM 673 O O . THR A 1 87 ? 0.603 12.273 -13.112 1.00 97.94 87 THR A O 1
ATOM 676 N N . ALA A 1 88 ? 0.888 10.298 -14.150 1.00 96.56 88 ALA A N 1
ATOM 677 C CA . ALA A 1 88 ? 2.124 10.699 -14.802 1.00 96.56 88 ALA A CA 1
ATOM 678 C C . ALA A 1 88 ? 1.868 11.819 -15.825 1.00 96.56 88 ALA A C 1
ATOM 680 O O . ALA A 1 88 ? 0.997 11.692 -16.697 1.00 96.56 88 ALA A O 1
ATOM 681 N N . GLY A 1 89 ? 2.657 12.891 -15.783 1.00 93.12 89 GLY A N 1
ATOM 682 C CA . GLY A 1 89 ? 2.716 13.887 -16.845 1.00 93.12 89 GLY A CA 1
ATOM 683 C C . GLY A 1 89 ? 3.372 13.344 -18.117 1.00 93.12 89 GLY A C 1
ATOM 684 O O . GLY A 1 89 ? 3.754 12.176 -18.229 1.00 93.12 89 GLY A O 1
ATOM 685 N N . ILE A 1 90 ? 3.511 14.199 -19.134 1.00 92.38 90 ILE A N 1
ATOM 686 C CA . ILE A 1 90 ? 4.051 13.788 -20.443 1.00 92.38 90 ILE A CA 1
ATOM 687 C C . ILE A 1 90 ? 5.489 13.260 -20.307 1.00 92.38 90 ILE A C 1
ATOM 689 O O . ILE A 1 90 ? 5.811 12.230 -20.901 1.00 92.38 90 ILE A O 1
ATOM 693 N N . VAL A 1 91 ? 6.315 13.933 -19.500 1.00 92.69 91 VAL A N 1
ATOM 694 C CA . VAL A 1 91 ? 7.752 13.648 -19.332 1.00 92.69 91 VAL A CA 1
ATOM 695 C C . VAL A 1 91 ? 8.039 12.719 -18.142 1.00 92.69 91 VAL A C 1
ATOM 697 O O . VAL A 1 91 ? 9.096 12.088 -18.110 1.00 92.69 91 VAL A O 1
ATOM 700 N N . ASP A 1 92 ? 7.098 12.593 -17.204 1.00 91.56 92 ASP A N 1
ATOM 701 C CA . ASP A 1 92 ? 7.270 11.799 -15.983 1.00 91.56 92 ASP A CA 1
ATOM 702 C C . ASP A 1 92 ? 7.361 10.297 -16.279 1.00 91.56 92 ASP A C 1
ATOM 704 O O . ASP A 1 92 ? 6.863 9.799 -17.301 1.00 91.56 92 ASP A O 1
ATOM 708 N N . ARG A 1 93 ? 8.030 9.571 -15.378 1.00 93.69 93 ARG A N 1
ATOM 709 C CA . ARG A 1 93 ? 8.304 8.130 -15.514 1.00 93.69 93 ARG A CA 1
ATOM 710 C C . ARG A 1 93 ? 7.373 7.262 -14.678 1.00 93.69 93 ARG A C 1
ATOM 712 O O . ARG A 1 93 ? 7.308 6.054 -14.909 1.00 93.69 93 ARG A O 1
ATOM 719 N N . ASP A 1 94 ? 6.645 7.870 -13.763 1.00 96.25 94 ASP A N 1
ATOM 720 C CA . ASP A 1 94 ? 5.822 7.250 -12.745 1.00 96.25 94 ASP A CA 1
ATOM 721 C C . ASP A 1 94 ? 4.519 8.024 -12.538 1.00 96.25 94 ASP A C 1
ATOM 723 O O . ASP A 1 94 ? 4.350 9.174 -12.939 1.00 96.25 94 ASP A O 1
ATOM 727 N N . CYS A 1 95 ? 3.564 7.314 -11.962 1.00 97.75 95 CYS A N 1
ATOM 728 C CA . CYS A 1 95 ? 2.370 7.847 -11.331 1.00 97.75 95 CYS A CA 1
ATOM 729 C C . CYS A 1 95 ? 2.439 7.498 -9.844 1.00 97.75 95 CYS A C 1
ATOM 731 O O . CYS A 1 95 ? 3.194 6.606 -9.460 1.00 97.75 95 CYS A O 1
ATOM 733 N N . GLU A 1 96 ? 1.641 8.148 -9.007 1.00 98.38 96 GLU A N 1
ATOM 734 C CA . GLU A 1 96 ? 1.788 8.010 -7.561 1.00 98.38 96 GLU A CA 1
ATOM 735 C C . GLU A 1 96 ? 0.448 7.757 -6.863 1.00 98.38 96 GLU A C 1
ATOM 737 O O . GLU A 1 96 ? -0.556 8.436 -7.106 1.00 98.38 96 GLU A O 1
ATOM 742 N N . VAL A 1 97 ? 0.433 6.784 -5.950 1.00 98.44 97 VAL A N 1
ATOM 743 C CA . VAL A 1 97 ? -0.686 6.524 -5.031 1.00 98.44 97 VAL A CA 1
ATOM 744 C C . VAL A 1 97 ? -0.296 7.012 -3.637 1.00 98.44 97 VAL A C 1
ATOM 746 O O . VAL A 1 97 ? 0.745 6.619 -3.108 1.00 98.44 97 VAL A O 1
ATOM 749 N N . LYS A 1 98 ? -1.150 7.832 -3.008 1.00 98.56 98 LYS A N 1
ATOM 750 C CA . LYS A 1 98 ? -0.917 8.398 -1.664 1.00 98.56 98 LYS A CA 1
ATOM 751 C C . LYS A 1 98 ? -2.076 8.079 -0.733 1.00 98.56 98 LYS A C 1
ATOM 753 O O . LYS A 1 98 ? -3.230 8.193 -1.135 1.00 98.56 98 LYS A O 1
ATOM 758 N N . PHE A 1 99 ? -1.801 7.735 0.519 1.00 98.56 99 PHE A N 1
ATOM 759 C CA . PHE A 1 99 ? -2.829 7.534 1.550 1.00 98.56 99 PHE A CA 1
ATOM 760 C C . PHE A 1 99 ? -2.231 7.626 2.959 1.00 98.56 99 PHE A C 1
ATOM 762 O O . PHE A 1 99 ? -1.019 7.748 3.135 1.00 98.56 99 PHE A O 1
ATOM 769 N N . LYS A 1 100 ? -3.083 7.575 3.986 1.00 98.38 100 LYS A N 1
ATOM 770 C CA . LYS A 1 100 ? -2.676 7.452 5.389 1.00 98.38 100 LYS A CA 1
ATOM 771 C C . LYS A 1 100 ? -3.215 6.168 6.007 1.00 98.38 100 LYS A C 1
ATOM 773 O O . LYS A 1 100 ? -4.365 5.820 5.755 1.00 98.38 100 LYS A O 1
ATOM 778 N N . ILE A 1 101 ? -2.407 5.512 6.837 1.00 97.44 101 ILE A N 1
ATOM 779 C CA . ILE A 1 101 ? -2.756 4.304 7.602 1.00 97.44 101 ILE A CA 1
ATOM 780 C C . ILE A 1 101 ? -1.867 4.231 8.855 1.00 97.44 101 ILE A C 1
ATOM 782 O O . ILE A 1 101 ? -0.685 4.563 8.775 1.00 97.44 101 ILE A O 1
ATOM 786 N N . GLY A 1 102 ? -2.397 3.871 10.030 1.00 88.06 102 GLY A N 1
ATOM 787 C CA . GLY A 1 102 ? -1.571 3.781 11.250 1.00 88.06 102 GLY A CA 1
ATOM 788 C C . GLY A 1 102 ? -0.910 5.085 11.677 1.00 88.06 102 GLY A C 1
ATOM 789 O O . GLY A 1 102 ? 0.215 5.080 12.167 1.00 88.06 102 GLY A O 1
ATOM 790 N N . GLY A 1 103 ? -1.546 6.226 11.393 1.00 88.38 103 GLY A N 1
ATOM 791 C CA . GLY A 1 103 ? -0.950 7.551 11.6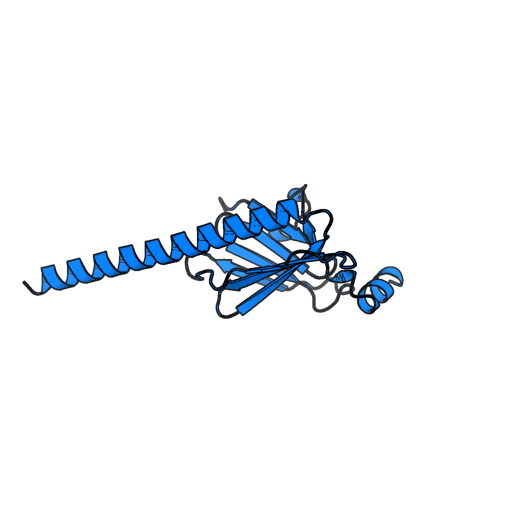00 1.00 88.38 103 GLY A CA 1
ATOM 792 C C . GLY A 1 103 ? 0.224 7.874 10.664 1.00 88.38 103 GLY A C 1
ATOM 793 O O . GLY A 1 103 ? 0.768 8.977 10.732 1.00 88.38 103 GLY A O 1
ATOM 794 N N . LYS A 1 104 ? 0.603 6.963 9.759 1.00 93.12 104 LYS A N 1
ATOM 795 C CA . LYS A 1 104 ? 1.670 7.161 8.778 1.00 93.12 104 LYS A CA 1
ATOM 796 C C . LYS A 1 104 ? 1.105 7.591 7.437 1.00 93.12 104 LYS A C 1
ATOM 798 O O . LYS A 1 104 ? 0.034 7.149 7.032 1.00 93.12 104 LYS A O 1
ATOM 803 N N . SER A 1 105 ? 1.845 8.452 6.746 1.00 96.88 105 SER A N 1
ATOM 804 C CA . SER A 1 105 ? 1.575 8.775 5.343 1.00 96.88 105 SER A CA 1
ATOM 805 C C . SER A 1 105 ? 2.386 7.832 4.463 1.00 96.88 105 SER A C 1
ATOM 807 O O . SER A 1 105 ? 3.576 7.637 4.707 1.00 96.88 105 SER A O 1
ATOM 809 N N . VAL A 1 106 ? 1.731 7.243 3.470 1.00 97.06 106 VAL A N 1
ATOM 810 C CA . VAL A 1 106 ? 2.321 6.334 2.489 1.00 97.06 106 VAL A CA 1
ATOM 811 C C . VAL A 1 106 ? 2.210 6.985 1.115 1.00 97.06 106 VAL A C 1
ATOM 813 O O . VAL A 1 106 ? 1.145 7.488 0.756 1.00 97.06 106 VAL A O 1
ATOM 816 N N . SER A 1 107 ? 3.321 6.967 0.385 1.00 97.00 107 SER A N 1
ATOM 817 C CA . SER A 1 107 ? 3.487 7.420 -0.998 1.00 97.00 107 SER A CA 1
ATOM 818 C C . SER A 1 107 ? 4.150 6.287 -1.756 1.00 97.00 107 SER A C 1
ATOM 820 O O . SER A 1 107 ? 5.136 5.741 -1.257 1.00 97.00 107 SER A O 1
ATOM 822 N N . ILE A 1 108 ? 3.593 5.904 -2.901 1.00 97.31 108 ILE A N 1
ATOM 823 C CA . ILE A 1 108 ? 4.139 4.825 -3.720 1.00 97.31 108 ILE A CA 1
ATOM 824 C C . ILE A 1 108 ? 4.175 5.290 -5.167 1.00 97.31 108 ILE A C 1
ATOM 826 O O . ILE A 1 108 ? 3.126 5.395 -5.808 1.00 97.31 108 ILE A O 1
ATOM 830 N N . ASP A 1 109 ? 5.386 5.526 -5.659 1.00 97.56 109 ASP A N 1
ATOM 831 C CA . ASP A 1 109 ? 5.656 5.778 -7.068 1.00 97.56 109 ASP A CA 1
ATOM 832 C C . ASP A 1 109 ? 5.599 4.456 -7.830 1.00 97.56 109 ASP A C 1
ATOM 834 O O . ASP A 1 109 ? 6.231 3.469 -7.451 1.00 97.56 109 ASP A O 1
ATOM 838 N N . ILE A 1 110 ? 4.809 4.415 -8.896 1.00 97.88 110 ILE A N 1
ATOM 839 C CA . ILE A 1 110 ? 4.550 3.229 -9.711 1.00 97.88 110 ILE A CA 1
ATOM 840 C C . ILE A 1 110 ? 4.853 3.585 -11.158 1.00 97.88 110 ILE A C 1
ATOM 842 O O . ILE A 1 110 ? 4.412 4.623 -11.653 1.00 97.88 110 ILE A O 1
ATOM 846 N N . ALA A 1 111 ? 5.580 2.714 -11.855 1.00 97.44 111 ALA A N 1
ATOM 847 C CA . ALA A 1 111 ? 5.981 2.952 -13.235 1.00 97.44 111 ALA A CA 1
ATOM 848 C C . ALA A 1 111 ? 4.791 3.363 -14.122 1.00 97.44 111 ALA A C 1
ATOM 850 O O . ALA A 1 111 ? 3.752 2.704 -14.143 1.00 97.44 111 ALA A O 1
ATOM 851 N N . LYS A 1 112 ? 4.962 4.421 -14.924 1.00 97.12 112 LYS A N 1
ATOM 852 C CA . LYS A 1 112 ? 3.915 4.998 -15.790 1.00 97.12 112 LYS A CA 1
ATOM 853 C C . LYS A 1 112 ? 3.275 3.978 -16.734 1.00 97.12 112 LYS A C 1
ATOM 855 O O . LYS A 1 112 ? 2.098 4.094 -17.065 1.00 97.12 112 LYS A O 1
ATOM 860 N N . ALA A 1 113 ? 4.039 2.974 -17.164 1.00 97.44 113 ALA A N 1
ATOM 861 C CA . ALA A 1 113 ? 3.538 1.885 -18.001 1.00 97.44 113 ALA A CA 1
ATOM 862 C C . ALA A 1 113 ? 2.429 1.057 -17.321 1.00 97.44 113 ALA A C 1
ATOM 864 O O . ALA A 1 113 ? 1.639 0.418 -18.008 1.00 97.44 113 ALA A O 1
ATOM 865 N N . GLU A 1 114 ? 2.350 1.098 -15.991 1.00 98.25 114 GLU A N 1
ATOM 866 C CA . GLU A 1 114 ? 1.415 0.344 -15.151 1.00 98.25 114 GLU A CA 1
ATOM 867 C C . GLU A 1 114 ? 0.377 1.268 -14.489 1.00 98.25 114 GLU A C 1
ATOM 869 O O . GLU A 1 114 ? -0.301 0.888 -13.535 1.00 98.25 114 GLU A O 1
ATOM 874 N N . GLN A 1 115 ? 0.210 2.492 -15.010 1.00 98.25 115 GLN A N 1
ATOM 875 C CA . GLN A 1 115 ? -0.722 3.480 -14.459 1.00 98.25 115 GLN A CA 1
ATOM 876 C C . GLN A 1 115 ? -2.167 2.964 -14.398 1.00 98.25 115 GLN A C 1
ATOM 878 O O . GLN A 1 115 ? -2.900 3.320 -13.479 1.00 98.25 115 GLN A O 1
ATOM 883 N N . ALA A 1 116 ? -2.588 2.132 -15.354 1.00 98.44 116 ALA A N 1
ATOM 884 C CA . ALA A 1 116 ? -3.930 1.552 -15.345 1.00 98.44 116 ALA A CA 1
ATOM 885 C C . ALA A 1 116 ? -4.158 0.661 -14.108 1.00 98.44 116 ALA A C 1
ATOM 887 O O . ALA A 1 116 ? -5.164 0.826 -13.421 1.00 98.44 116 ALA A O 1
ATOM 888 N N . ASP A 1 117 ? -3.199 -0.206 -13.766 1.00 98.56 117 ASP A N 1
ATOM 889 C CA . ASP A 1 117 ? -3.269 -1.015 -12.543 1.00 98.56 117 ASP A CA 1
ATOM 890 C C . ASP A 1 117 ? -3.233 -0.126 -11.293 1.00 98.56 117 ASP A C 1
ATOM 892 O O . ASP A 1 117 ? -4.022 -0.309 -10.369 1.00 98.56 117 ASP A O 1
ATOM 896 N N . ALA A 1 118 ? -2.367 0.894 -11.283 1.00 98.38 118 ALA A N 1
ATOM 897 C CA . ALA A 1 118 ? -2.263 1.838 -10.172 1.00 98.38 118 ALA A CA 1
ATOM 898 C C . ALA A 1 118 ? -3.580 2.600 -9.918 1.00 98.38 118 ALA A C 1
ATOM 900 O O . ALA A 1 118 ? -3.966 2.825 -8.767 1.00 98.38 118 ALA A O 1
ATOM 901 N N . GLN A 1 119 ? -4.312 2.950 -10.981 1.00 98.75 119 GLN A N 1
ATOM 902 C CA . GLN A 1 119 ? -5.647 3.544 -10.887 1.00 98.75 119 GLN A CA 1
ATOM 903 C C . GLN A 1 119 ? -6.673 2.573 -10.294 1.00 98.75 119 GLN A C 1
ATOM 905 O O . GLN A 1 119 ? -7.560 3.002 -9.552 1.00 98.75 119 GLN A O 1
ATOM 910 N N . ASP A 1 120 ? -6.570 1.278 -10.584 1.0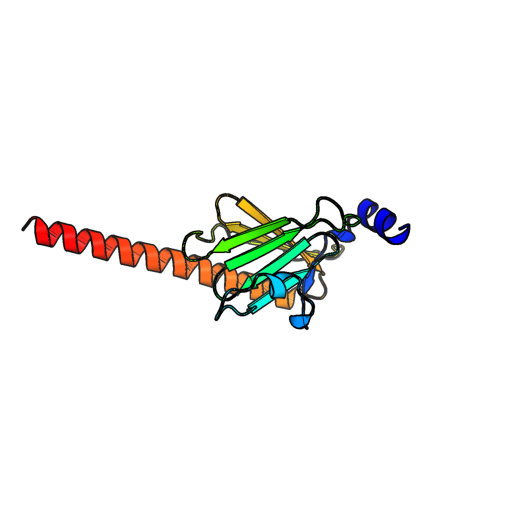0 98.75 120 ASP A N 1
ATOM 911 C CA . ASP A 1 120 ? -7.433 0.269 -9.971 1.00 98.75 120 ASP A CA 1
ATOM 912 C C . ASP A 1 120 ? -7.080 0.043 -8.495 1.00 98.75 120 ASP A C 1
ATOM 914 O O . ASP A 1 120 ? -7.985 -0.030 -7.660 1.00 98.75 120 ASP A O 1
ATOM 918 N N . PHE A 1 121 ? -5.796 0.065 -8.127 1.00 98.62 121 PHE A N 1
ATOM 919 C CA . PHE A 1 121 ? -5.376 0.035 -6.722 1.00 98.62 121 PHE A CA 1
ATOM 920 C C . PHE A 1 121 ? -5.908 1.241 -5.948 1.00 98.62 121 PHE A C 1
ATOM 922 O O . PHE A 1 121 ? -6.448 1.070 -4.856 1.00 98.62 121 PHE A O 1
ATOM 929 N N . TYR A 1 122 ? -5.857 2.445 -6.528 1.00 98.75 122 TYR A N 1
ATOM 930 C CA . TYR A 1 122 ? -6.495 3.630 -5.946 1.00 98.75 122 TYR A CA 1
ATOM 931 C C . TYR A 1 122 ? -7.980 3.384 -5.634 1.00 98.75 122 TYR A C 1
ATOM 933 O O . TYR A 1 122 ? -8.424 3.655 -4.516 1.00 98.75 122 TYR A O 1
ATOM 941 N N . LYS A 1 123 ? -8.745 2.829 -6.587 1.00 98.81 123 LYS A N 1
ATOM 942 C CA . LYS A 1 123 ? -10.175 2.538 -6.382 1.00 98.81 123 LYS A CA 1
ATOM 943 C C . LYS A 1 123 ? -10.379 1.544 -5.243 1.00 98.81 123 LYS A C 1
ATOM 945 O O . LYS A 1 123 ? -11.252 1.763 -4.407 1.00 98.81 123 LYS A O 1
ATOM 950 N N . VAL A 1 124 ? -9.571 0.484 -5.178 1.00 98.50 124 VAL A N 1
ATOM 951 C CA . VAL A 1 124 ? -9.644 -0.518 -4.103 1.00 98.50 124 VAL A CA 1
ATOM 952 C C . VAL A 1 124 ? -9.371 0.117 -2.737 1.00 98.50 124 VAL A C 1
ATOM 954 O O . VAL A 1 124 ? -10.136 -0.108 -1.799 1.00 98.50 124 VAL A O 1
ATOM 957 N N . LEU A 1 125 ? -8.333 0.949 -2.622 1.00 98.62 125 LEU A N 1
ATOM 958 C CA . LEU A 1 125 ? -7.989 1.638 -1.372 1.00 98.62 125 LEU A CA 1
ATOM 959 C C . LEU A 1 125 ? -9.083 2.617 -0.934 1.00 98.62 125 LEU A C 1
ATOM 961 O O . LEU A 1 125 ? -9.431 2.670 0.246 1.00 98.62 125 LEU A O 1
ATOM 965 N N . GLU A 1 126 ? -9.663 3.356 -1.878 1.00 98.56 126 GLU A N 1
ATOM 966 C CA . GLU A 1 126 ? -10.774 4.271 -1.614 1.00 98.56 126 GLU A CA 1
ATOM 967 C C . GLU A 1 126 ? -12.042 3.516 -1.178 1.00 98.56 126 GLU A C 1
ATOM 969 O O . GLU A 1 126 ? -12.717 3.919 -0.228 1.00 98.56 126 GLU A O 1
ATOM 974 N N . MET A 1 127 ? -12.351 2.382 -1.814 1.00 98.56 127 MET A N 1
ATOM 975 C CA . MET A 1 127 ? -13.468 1.520 -1.414 1.00 98.56 127 MET A CA 1
ATOM 976 C C . MET A 1 127 ? -13.267 0.931 -0.014 1.00 98.56 127 MET A C 1
ATOM 978 O O . MET A 1 127 ? -14.209 0.915 0.783 1.00 98.56 127 MET A O 1
ATOM 982 N N . LEU A 1 128 ? -12.053 0.476 0.306 1.00 98.25 128 LEU A N 1
ATOM 983 C CA . LEU A 1 128 ? -11.712 -0.050 1.626 1.00 98.25 128 LEU A CA 1
ATOM 984 C C . LEU A 1 128 ? -11.846 1.029 2.711 1.00 98.25 128 LEU A C 1
ATOM 986 O O . LEU A 1 128 ? -12.515 0.794 3.715 1.00 98.25 128 LEU A O 1
ATOM 990 N N . SER A 1 129 ? -11.291 2.220 2.469 1.00 98.06 129 SER A N 1
ATOM 991 C CA . SER A 1 129 ? -11.417 3.402 3.336 1.00 98.06 129 SER A CA 1
ATOM 992 C C . SER A 1 129 ? -12.883 3.706 3.671 1.00 98.06 129 SER A C 1
ATOM 994 O O . SER A 1 129 ? -13.269 3.775 4.843 1.00 98.06 129 SER A O 1
ATOM 996 N N . ARG A 1 130 ? -13.747 3.787 2.648 1.00 98.00 130 ARG A N 1
ATOM 997 C CA . ARG A 1 130 ? -15.191 4.017 2.831 1.00 98.00 130 ARG A CA 1
ATOM 998 C C . ARG A 1 130 ? -15.841 2.925 3.667 1.00 98.00 130 ARG A C 1
ATOM 1000 O O . ARG A 1 130 ? -16.567 3.233 4.609 1.00 98.00 130 ARG A O 1
ATOM 1007 N N . ARG A 1 131 ? -15.536 1.659 3.371 1.00 98.00 131 ARG A N 1
ATOM 1008 C CA . ARG A 1 131 ? -16.098 0.520 4.100 1.00 98.00 131 ARG A CA 1
ATOM 1009 C C . ARG A 1 131 ? -15.688 0.515 5.575 1.00 98.00 131 ARG A C 1
ATOM 1011 O O . ARG A 1 131 ? -16.524 0.225 6.426 1.00 98.00 131 ARG A O 1
ATOM 1018 N N . GLN A 1 132 ? -14.435 0.837 5.892 1.00 97.06 132 GLN A N 1
ATOM 1019 C CA . GLN A 1 132 ? -13.964 0.931 7.279 1.00 97.06 132 GLN A CA 1
ATOM 1020 C C . GLN A 1 132 ? -14.727 2.017 8.052 1.00 97.06 132 GLN A C 1
ATOM 1022 O O . GLN A 1 132 ? -15.209 1.767 9.155 1.00 97.06 132 GLN A O 1
ATOM 1027 N N . LEU A 1 133 ? -14.912 3.195 7.447 1.00 96.12 133 LEU A N 1
ATOM 1028 C CA . LEU A 1 133 ? -15.669 4.293 8.055 1.00 96.12 133 LEU A CA 1
ATOM 1029 C C . LEU A 1 133 ? -17.151 3.945 8.259 1.00 96.12 133 LEU A C 1
ATOM 1031 O O . LEU A 1 133 ? -17.711 4.247 9.312 1.00 96.12 133 LEU A O 1
ATOM 1035 N N . GLU A 1 134 ? -17.785 3.302 7.278 1.00 97.44 134 GLU A N 1
ATOM 1036 C CA . GLU A 1 134 ? -19.170 2.823 7.386 1.00 97.44 134 GLU A CA 1
ATOM 1037 C C . GLU A 1 134 ? -19.336 1.814 8.527 1.00 97.44 134 GLU A C 1
ATOM 1039 O O . GLU A 1 134 ? -20.252 1.948 9.340 1.00 97.44 134 GLU A O 1
ATOM 1044 N N . ASN A 1 135 ? -18.427 0.842 8.628 1.00 96.25 135 ASN A N 1
ATOM 1045 C CA . ASN A 1 135 ? -18.453 -0.163 9.688 1.00 96.25 135 ASN A CA 1
ATOM 1046 C C . ASN A 1 135 ? -18.287 0.471 11.079 1.00 96.25 135 ASN A C 1
ATOM 1048 O O . ASN A 1 135 ? -19.009 0.101 12.005 1.00 96.25 135 ASN A O 1
ATOM 1052 N N . ASN A 1 136 ? -17.388 1.451 11.220 1.00 94.62 136 ASN A N 1
ATOM 1053 C CA . ASN A 1 136 ? -17.183 2.162 12.485 1.00 94.62 136 ASN A CA 1
ATOM 1054 C C . ASN A 1 136 ? -18.444 2.924 12.913 1.00 94.62 136 ASN A C 1
ATOM 1056 O O . ASN A 1 136 ? -18.868 2.811 14.060 1.00 94.62 136 ASN A O 1
ATOM 1060 N N . ARG A 1 137 ? -19.107 3.619 11.980 1.00 96.31 137 ARG A N 1
ATOM 1061 C CA . ARG A 1 137 ? -20.382 4.302 12.261 1.00 96.31 137 ARG A CA 1
ATOM 1062 C C . ARG A 1 137 ? -21.475 3.325 12.678 1.00 96.31 137 ARG A C 1
ATOM 1064 O O . ARG A 1 137 ? -22.202 3.580 13.633 1.00 96.31 137 ARG A O 1
ATOM 1071 N N . ALA A 1 138 ? -21.596 2.195 11.980 1.00 97.19 138 ALA A N 1
ATOM 1072 C CA . ALA A 1 138 ? -22.572 1.167 12.331 1.00 97.19 138 ALA A CA 1
ATOM 1073 C C . ALA A 1 138 ? -22.330 0.613 13.746 1.00 97.19 138 ALA A C 1
ATOM 1075 O O . ALA A 1 138 ? -23.279 0.423 14.507 1.00 97.19 138 ALA A O 1
ATOM 1076 N N . TRP A 1 139 ? -21.063 0.410 14.119 1.00 95.88 139 TRP A N 1
ATOM 1077 C CA . TRP A 1 139 ? -20.679 -0.007 15.464 1.00 95.88 139 TRP A CA 1
ATOM 1078 C C . TRP A 1 139 ? -21.044 1.038 16.529 1.00 95.88 139 TRP A C 1
ATOM 1080 O O . TRP A 1 139 ? -21.690 0.700 17.520 1.00 95.88 139 TRP A O 1
ATOM 1090 N N . GLU A 1 140 ? -20.709 2.311 16.301 1.00 96.25 140 GLU A N 1
ATOM 1091 C CA . GLU A 1 140 ? -21.059 3.422 17.198 1.00 96.25 140 GLU A CA 1
ATOM 1092 C C . GLU A 1 140 ? -22.573 3.519 17.427 1.00 96.25 140 GLU A C 1
ATOM 1094 O O . GLU A 1 140 ? -23.024 3.657 18.568 1.00 96.25 140 GLU A O 1
ATOM 1099 N N . HIS A 1 141 ? -23.371 3.378 16.364 1.00 96.31 141 HIS A N 1
ATOM 1100 C CA . HIS A 1 141 ? -24.828 3.341 16.469 1.00 96.31 141 HIS A CA 1
ATOM 1101 C C . HIS A 1 141 ? -25.325 2.167 17.320 1.00 96.31 141 HIS A C 1
ATOM 1103 O O . HIS A 1 141 ? -26.202 2.358 18.164 1.00 96.31 141 HIS A O 1
ATOM 1109 N N . GLY A 1 142 ? -24.751 0.973 17.146 1.00 97.00 142 GLY A N 1
ATOM 1110 C CA . GLY A 1 142 ? -25.074 -0.193 17.972 1.00 97.00 142 GLY A CA 1
ATOM 1111 C C . GLY A 1 142 ? -24.773 0.037 19.456 1.00 97.00 142 GLY A C 1
ATOM 1112 O O . GLY A 1 142 ? -25.620 -0.232 20.310 1.00 97.00 142 GLY A O 1
ATOM 1113 N N . CYS A 1 143 ? -23.605 0.601 19.773 1.00 96.31 143 CYS A N 1
ATOM 1114 C CA . CYS A 1 143 ? -23.234 0.957 21.145 1.00 96.31 143 CYS A CA 1
ATOM 1115 C C . CYS A 1 143 ? -24.195 1.979 21.764 1.00 96.31 143 CYS A C 1
ATOM 1117 O O . CYS A 1 143 ? -24.609 1.821 22.915 1.00 96.31 143 CYS A O 1
ATOM 1119 N N . LEU A 1 144 ? -24.577 3.007 21.004 1.00 96.00 144 LEU A N 1
ATOM 1120 C CA . LEU A 1 144 ? -25.506 4.034 21.465 1.00 96.00 144 LEU A CA 1
ATOM 1121 C C . LEU A 1 144 ? -26.901 3.457 21.752 1.00 96.00 144 LEU A C 1
ATOM 1123 O O . LEU A 1 144 ? -27.495 3.774 22.781 1.00 96.00 144 LEU A O 1
ATOM 1127 N N . ALA A 1 145 ? -27.403 2.575 20.884 1.00 95.50 145 ALA A N 1
ATOM 1128 C CA . ALA A 1 145 ? -28.692 1.912 21.076 1.00 95.50 145 ALA A CA 1
ATOM 1129 C C . ALA A 1 145 ? -28.717 1.041 22.345 1.00 95.50 145 ALA A C 1
ATOM 1131 O O . ALA A 1 145 ? -29.676 1.107 23.115 1.00 95.50 145 ALA A O 1
ATOM 1132 N N . MET A 1 146 ? -27.649 0.276 22.607 1.00 95.31 146 MET A N 1
ATOM 1133 C CA . MET A 1 146 ? -27.528 -0.510 23.843 1.00 95.31 146 MET A CA 1
ATOM 1134 C C . MET A 1 146 ? -27.524 0.379 25.088 1.00 95.31 146 MET A C 1
ATOM 1136 O O . MET A 1 146 ? -28.209 0.065 26.060 1.00 95.31 146 MET A O 1
ATOM 1140 N N . LYS A 1 147 ? -26.800 1.505 25.045 1.00 94.62 147 LYS A N 1
ATOM 1141 C CA . LYS A 1 147 ? -26.758 2.465 26.152 1.00 94.62 147 LYS A CA 1
ATOM 1142 C C . LYS A 1 147 ? -28.155 2.995 26.481 1.00 94.62 147 LYS A C 1
ATOM 1144 O O . LYS A 1 147 ? -28.581 2.887 27.627 1.00 94.62 147 LYS A O 1
ATOM 1149 N N . TYR A 1 148 ? -28.891 3.482 25.481 1.00 92.69 148 TYR A N 1
ATOM 1150 C CA . TYR A 1 148 ? -30.249 3.988 25.699 1.00 92.69 148 TYR A CA 1
ATOM 1151 C C . TYR A 1 148 ? -31.214 2.916 26.207 1.00 92.69 148 TYR A C 1
ATOM 1153 O O . TYR A 1 148 ? -32.050 3.214 27.050 1.00 92.69 148 TYR A O 1
ATOM 1161 N N . SER A 1 149 ? -31.085 1.668 25.746 1.00 93.06 149 SER A N 1
ATOM 1162 C CA . SER A 1 149 ? -31.905 0.571 26.266 1.00 93.06 149 SER A CA 1
ATOM 1163 C C . SER A 1 149 ? -31.599 0.234 27.726 1.00 93.06 149 SER A C 1
ATOM 1165 O O . SER A 1 149 ? -32.487 -0.255 28.411 1.00 93.06 149 SER A O 1
ATOM 1167 N N . SER A 1 150 ? -30.360 0.425 28.188 1.00 86.81 150 SER A N 1
ATOM 1168 C CA . SER A 1 150 ? -29.974 0.152 29.581 1.00 86.81 150 SER A CA 1
ATOM 1169 C C . SER A 1 150 ? -30.348 1.271 30.559 1.00 86.81 150 SER A C 1
ATOM 1171 O O . SER A 1 150 ? -30.362 1.043 31.764 1.00 86.81 150 SER A O 1
ATOM 1173 N N . GLU A 1 151 ? -30.618 2.473 30.042 1.00 81.50 151 GLU A N 1
ATOM 1174 C CA . GLU A 1 151 ? -30.991 3.668 30.813 1.00 81.50 151 GLU A CA 1
ATOM 1175 C C . GLU A 1 151 ? -32.519 3.899 30.865 1.00 81.50 151 GLU A C 1
ATOM 1177 O O . GLU A 1 151 ? -32.962 4.824 31.548 1.00 81.50 151 GLU A O 1
ATOM 1182 N N . ALA A 1 152 ? -33.306 3.088 30.147 1.00 63.03 152 ALA A N 1
ATOM 1183 C CA . ALA A 1 152 ? -34.773 3.111 30.112 1.00 63.03 152 ALA A CA 1
ATOM 1184 C C . ALA A 1 152 ? -35.387 2.156 31.147 1.00 63.03 152 ALA A C 1
ATOM 1186 O O . ALA A 1 152 ? -36.434 2.528 31.725 1.00 63.03 152 ALA A O 1
#

Sequence (152 aa):
MLKGLAGDLSGAGDVCHVMRDFSKCLAMQYLLPGEGIMFSMQSTKEEFTFTNHALLKIGGSSATTTRKLTERYDYRHETLTAVKFETAGIVDRDCEVKFKIGGKSVSIDIAKAEQADAQDFYKVLEMLSRRQLENNRAWEHGCLAMKYSSEA

Nearest PDB structures (foldseek):
  3b77-assembly1_B  TM=9.437E-01  e=1.152E-12  Exiguobacterium sibiricum 255-15
  3b77-assembly1_C  TM=9.514E-01  e=2.481E-12  Exiguobacterium sibiricum 255-15
  3b77-assembly1_A  TM=9.612E-01  e=5.644E-12  Exiguobacterium sibiricum 255-15
  3b77-assembly2_F  TM=9.463E-01  e=7.027E-12  Exiguobacterium sibiricum 255-15
  3b77-assembly2_E  TM=9.433E-01  e=1.598E-11  Exiguobacterium sibiricum 255-15

pLDDT: mean 91.41, std 13.6, range [42.31, 98.81]

Solvent-accessible surface area (backbone atoms only — not comparable to full-atom values): 8509 Å² total; per-residue (Å²): 116,73,74,42,58,58,30,69,75,64,59,65,34,62,43,16,42,78,57,86,57,64,90,74,42,77,61,68,84,71,57,54,94,95,52,48,82,74,49,37,34,39,31,67,30,38,33,46,35,34,39,82,54,30,42,38,40,37,34,28,100,38,61,76,53,86,62,66,50,80,46,80,43,44,54,90,80,29,62,49,42,78,68,46,76,45,78,49,56,95,86,51,69,35,20,35,45,33,33,31,42,77,95,38,80,47,77,46,42,30,36,42,93,47,41,70,60,52,53,50,50,47,51,51,52,47,52,50,24,52,50,50,53,52,52,51,52,53,48,52,51,52,55,52,52,54,51,54,64,75,76,109

Foldseek 3Di:
DVVFVVCQVPVVQQAWEKDPDCVPPPCVVVADVVKDFPTWIDGLAWIWTDIPFWTWIWGDPGSPDPDIDIDTFGLLVWAKADWDWAAADPPGQWIWIWIDTPNDIDIHTYGNVCVVVVVVVSVVSVVSNVVSVVVVVVVVVVVVVVVVVVVD

Radius of gyration: 18.52 Å; Cα contacts (8 Å, |Δi|>4): 249; chains: 1; bounding box: 63×32×51 Å

Mean predicted aligned error: 5.4 Å

Secondary structure (DSSP, 8-state):
-HHHHHHHHHSTTT-BEE-S-GGG-GGGGGPPTT--EEEEEE-SSEEEEEESSEEEEEE-SSSS----EEEEEETTTS--EEEEEE---SS-SEEEEEEEETTEEEEEEEEGGGHHHHHHHHHHHHHHHHHHHHHHHHHHHHHHHHHHHH--

InterPro domains:
  IPR012544 Bacterial Pleckstrin homology domain [PF08000] (28-126)
  IPR037063 Bacterial Pleckstrin homology domain superfamily [G3DSA:2.30.29.50] (12-111)

Organism: NCBI:txid129364